Protein AF-A0A1I2AWU9-F1 (afdb_monomer)

Solvent-accessible surface area (backbone atoms only — not comparable to full-atom values): 8993 Å² total; per-residue (Å²): 144,84,81,69,74,61,60,58,55,50,51,53,49,51,54,50,52,51,51,53,51,53,54,53,53,51,56,53,53,53,53,53,52,53,50,39,48,53,51,48,51,52,40,42,55,74,66,37,46,68,62,53,49,49,52,52,48,53,53,48,49,59,54,45,51,75,73,46,72,86,60,59,74,63,56,59,54,49,54,60,70,68,59,54,64,67,61,51,48,64,66,48,43,60,56,51,57,74,75,42,55,61,67,58,50,51,50,51,41,54,43,48,72,32,76,65,32,45,47,47,63,67,44,48,64,56,53,52,52,52,50,52,53,52,49,51,54,51,49,55,51,50,53,50,55,51,53,52,51,52,51,56,62,70,70,50,82,86,126

Mean predicted aligned error: 10.86 Å

Foldseek 3Di:
DDDDVVVVVVVVVVVVVVVVVVVVVVVVVVVQLVVLLVLLLVLCVLLVVVVVVVVVVVVVLVVVCVVCVVDDPVVSVVVVVPPDVVVVSVVCSVVVPVVDDSVVSVVSVVQCPDPVVVVCSVCVVVVVVVVVVVVVVVVVVVVVVVVVVVVVVVPDDDD

Sequence (159 aa):
MFCSFGRYKIIYMYKFLLGILISLTVSLTTHAQTKKQEDIRQLMDLMGTTSLMKQTMSLSIEQQKKVNTNLPEEFWKILDKEADYEDLFNQLIPVYDKHYTHDEIKELLAFYKSPLGQKTIKELPTIMQESSAVGRVWGEQLGRRAAEKMKQTQSAPKN

Nearest PDB structures (foldseek):
  5n72-assembly1_A-2  TM=2.898E-01  e=8.198E+00  Legionella pneumophila

pLDDT: mean 86.88, std 13.33, range [43.91, 98.31]

Organism: NCBI:txid662367

Structure (mmCIF, N/CA/C/O backbone):
data_AF-A0A1I2AWU9-F1
#
_entry.id   AF-A0A1I2AWU9-F1
#
loop_
_atom_site.group_PDB
_atom_site.id
_atom_site.type_symbol
_atom_site.label_atom_id
_atom_site.label_alt_id
_atom_site.label_comp_id
_atom_site.label_asym_id
_atom_site.label_entity_id
_atom_site.label_seq_id
_atom_site.pdbx_PDB_ins_code
_atom_site.Cartn_x
_atom_site.Cartn_y
_atom_site.Cartn_z
_atom_site.occupancy
_atom_site.B_iso_or_equiv
_atom_site.auth_seq_id
_atom_site.auth_comp_id
_atom_site.auth_asym_id
_atom_site.auth_atom_id
_atom_site.pdbx_PDB_model_num
ATOM 1 N N . MET A 1 1 ? -74.010 -7.925 17.483 1.00 43.91 1 MET A N 1
ATOM 2 C CA . MET A 1 1 ? -73.588 -7.335 16.190 1.00 43.91 1 MET A CA 1
ATOM 3 C C . MET A 1 1 ? -72.339 -6.438 16.297 1.00 43.91 1 MET A C 1
ATOM 5 O O . MET A 1 1 ? -72.076 -5.674 15.384 1.00 43.91 1 MET A O 1
ATOM 9 N N . PHE A 1 2 ? -71.500 -6.546 17.337 1.00 44.94 2 PHE A N 1
ATOM 10 C CA . PHE A 1 2 ? -70.322 -5.677 17.484 1.00 44.94 2 PHE A CA 1
ATOM 11 C C . PHE A 1 2 ? -69.107 -6.499 17.920 1.00 44.94 2 PHE A C 1
ATOM 13 O O . PHE A 1 2 ? -68.929 -6.716 19.107 1.00 44.94 2 PHE A O 1
ATOM 20 N N . CYS A 1 3 ? -68.304 -7.015 16.978 1.00 44.84 3 CYS A N 1
ATOM 21 C CA . CYS A 1 3 ? -66.941 -7.480 17.312 1.00 44.84 3 CYS A CA 1
ATOM 22 C C . CYS A 1 3 ? -65.963 -7.655 16.125 1.00 44.84 3 CYS A C 1
ATOM 24 O O . CYS A 1 3 ? -64.826 -8.066 16.330 1.00 44.84 3 CYS A O 1
ATOM 26 N N . SER A 1 4 ? -66.344 -7.340 14.879 1.00 49.22 4 SER A N 1
ATOM 27 C CA . SER A 1 4 ? -65.469 -7.561 13.704 1.00 49.22 4 SER A CA 1
ATOM 28 C C . SER A 1 4 ? -64.647 -6.325 13.278 1.00 49.22 4 SER A C 1
ATOM 30 O O . SER A 1 4 ? -63.560 -6.452 12.718 1.00 49.22 4 SER A O 1
ATOM 32 N N . PHE A 1 5 ? -65.097 -5.111 13.620 1.00 51.06 5 PHE A N 1
ATOM 33 C CA . PHE A 1 5 ? -64.477 -3.858 13.151 1.00 51.06 5 PHE A CA 1
ATOM 34 C C . PHE A 1 5 ? -63.081 -3.562 13.740 1.00 51.06 5 PHE A C 1
ATOM 36 O O . PHE A 1 5 ? -62.277 -2.876 13.109 1.00 51.06 5 PHE A O 1
ATOM 43 N N . GLY A 1 6 ? -62.757 -4.087 14.927 1.00 55.22 6 GLY A N 1
ATOM 44 C CA . GLY A 1 6 ? -61.475 -3.823 15.598 1.00 55.22 6 GLY A CA 1
ATOM 45 C C . GLY A 1 6 ? -60.289 -4.590 15.006 1.00 55.22 6 GLY A C 1
ATOM 46 O O . GLY A 1 6 ? -59.182 -4.059 14.932 1.00 55.22 6 GLY A O 1
ATOM 47 N N . ARG A 1 7 ? -60.514 -5.818 14.516 1.00 59.69 7 ARG A N 1
ATOM 48 C CA . ARG A 1 7 ? -59.434 -6.693 14.022 1.00 59.69 7 ARG A CA 1
ATOM 49 C C . ARG A 1 7 ? -58.819 -6.167 12.727 1.00 59.69 7 ARG A C 1
ATOM 51 O O . ARG A 1 7 ? -57.604 -6.198 12.587 1.00 59.69 7 ARG A O 1
ATOM 58 N N . TYR A 1 8 ? -59.630 -5.608 11.829 1.00 56.78 8 TYR A N 1
ATOM 59 C CA . TYR A 1 8 ? -59.146 -5.006 10.583 1.00 56.78 8 TYR A CA 1
ATOM 60 C C . TYR A 1 8 ? -58.273 -3.767 10.847 1.00 56.78 8 TYR A C 1
ATOM 62 O O . TYR A 1 8 ? -57.166 -3.681 10.322 1.00 56.78 8 TYR A O 1
ATOM 70 N N . LYS A 1 9 ? -58.701 -2.855 11.734 1.00 60.81 9 LYS A N 1
ATOM 71 C CA . LYS A 1 9 ? -57.899 -1.682 12.135 1.00 60.81 9 LYS A CA 1
ATOM 72 C C . LYS A 1 9 ? -56.563 -2.068 12.780 1.00 60.81 9 LYS A C 1
ATOM 74 O O . LYS A 1 9 ? -55.552 -1.455 12.459 1.00 60.81 9 LYS A O 1
ATOM 79 N N . ILE A 1 10 ? -56.543 -3.099 13.627 1.00 67.94 10 ILE A N 1
ATOM 80 C CA . ILE A 1 10 ? -55.313 -3.611 14.257 1.00 67.94 10 ILE A CA 1
ATOM 81 C C . ILE A 1 10 ? -54.363 -4.209 13.209 1.00 67.94 10 ILE A C 1
ATOM 83 O O . ILE A 1 10 ? -53.165 -3.945 13.257 1.00 67.94 10 ILE A O 1
ATOM 87 N N . ILE A 1 11 ? -54.884 -4.949 12.222 1.00 70.62 11 ILE A N 1
ATOM 88 C CA . ILE A 1 11 ? -54.079 -5.524 11.132 1.00 70.62 11 ILE A CA 1
ATOM 89 C C . ILE A 1 11 ? -53.474 -4.424 10.245 1.00 70.62 11 ILE A C 1
ATOM 91 O O . ILE A 1 11 ? -52.293 -4.501 9.908 1.00 70.62 11 ILE A O 1
ATOM 95 N N . TYR A 1 12 ? -54.238 -3.385 9.888 1.00 71.00 12 TYR A N 1
ATOM 96 C CA . TYR A 1 12 ? -53.712 -2.250 9.116 1.00 71.00 12 TYR A CA 1
ATOM 97 C C . TYR A 1 12 ? -52.714 -1.409 9.916 1.00 71.00 12 TYR A C 1
ATOM 99 O O . TYR A 1 12 ? -51.700 -0.999 9.363 1.00 71.00 12 TYR A O 1
ATOM 107 N N . MET A 1 13 ? -52.947 -1.210 11.215 1.00 74.94 13 MET A N 1
ATOM 108 C CA . MET A 1 13 ? -52.014 -0.511 12.100 1.00 74.94 13 MET A CA 1
ATOM 109 C C . MET A 1 13 ? -50.697 -1.282 12.250 1.00 74.94 13 MET A C 1
ATOM 111 O O . MET A 1 13 ? -49.634 -0.680 12.157 1.00 74.94 13 MET A O 1
ATOM 115 N N . TYR A 1 14 ? -50.746 -2.612 12.397 1.00 70.44 14 TYR A N 1
ATOM 116 C CA . TYR A 1 14 ? -49.543 -3.445 12.468 1.00 70.44 14 TYR A CA 1
ATOM 117 C C . TYR A 1 14 ? -48.794 -3.471 11.131 1.00 70.44 14 TYR A C 1
ATOM 119 O O . TYR A 1 14 ? -47.576 -3.362 11.121 1.00 70.44 14 TYR A O 1
ATOM 127 N N . LYS A 1 15 ? -49.499 -3.521 9.990 1.00 69.50 15 LYS A N 1
ATOM 128 C CA . LYS A 1 15 ? -48.881 -3.394 8.656 1.00 69.50 15 LYS A CA 1
ATOM 129 C C . LYS A 1 15 ? -48.242 -2.020 8.424 1.00 69.50 15 LYS A C 1
ATOM 131 O O . LYS A 1 15 ? -47.178 -1.950 7.819 1.00 69.50 15 LYS A O 1
ATOM 136 N N . PHE A 1 16 ? -48.858 -0.947 8.919 1.00 74.81 16 PHE A N 1
ATOM 137 C CA . PHE A 1 16 ? -48.320 0.411 8.816 1.00 74.81 16 PHE A CA 1
ATOM 138 C C . PHE A 1 16 ? -47.095 0.608 9.724 1.00 74.81 16 PHE A C 1
ATOM 140 O O . PHE A 1 16 ? -46.073 1.121 9.276 1.00 74.81 16 PHE A O 1
ATOM 147 N N . LEU A 1 17 ? -47.151 0.114 10.966 1.00 75.12 17 LEU A N 1
ATOM 148 C CA . LEU A 1 17 ? -46.017 0.110 11.898 1.00 75.12 17 LEU A CA 1
ATOM 149 C C . LEU A 1 17 ? -44.857 -0.764 11.393 1.00 75.12 17 LEU A C 1
ATOM 151 O O . LEU A 1 17 ? -43.704 -0.352 11.495 1.00 75.12 17 LEU A O 1
ATOM 155 N N . LEU A 1 18 ? -45.144 -1.922 10.788 1.00 74.31 18 LEU A N 1
ATOM 156 C CA . LEU A 1 18 ? -44.133 -2.781 10.161 1.00 74.31 18 LEU A CA 1
ATOM 157 C C . LEU A 1 18 ? -43.478 -2.090 8.950 1.00 74.31 18 LEU A C 1
ATOM 159 O O . LEU A 1 18 ? -42.267 -2.183 8.777 1.00 74.31 18 LEU A O 1
ATOM 163 N N . GLY A 1 19 ? -44.251 -1.353 8.143 1.00 72.69 19 GLY A N 1
ATOM 164 C CA . GLY A 1 19 ? -43.735 -0.571 7.014 1.00 72.69 19 GLY A CA 1
ATOM 165 C C . GLY A 1 19 ? -42.803 0.571 7.437 1.00 72.69 19 GLY A C 1
ATOM 166 O O . GLY A 1 19 ? -41.741 0.747 6.841 1.00 72.69 19 GLY A O 1
ATOM 167 N N . ILE A 1 20 ? -43.150 1.298 8.506 1.00 77.88 20 ILE A N 1
ATOM 168 C CA . ILE A 1 20 ? -42.285 2.341 9.089 1.00 77.88 20 ILE A CA 1
ATOM 169 C C . ILE A 1 20 ? -40.997 1.725 9.644 1.00 77.88 20 ILE A C 1
ATOM 171 O O . ILE A 1 20 ? -39.917 2.262 9.411 1.00 77.88 20 ILE A O 1
ATOM 175 N N . LEU A 1 21 ? -41.093 0.583 10.333 1.00 77.44 21 LEU A N 1
ATOM 176 C CA . LEU A 1 21 ? -39.934 -0.105 10.901 1.00 77.44 21 LEU A CA 1
ATOM 177 C C . LEU A 1 21 ? -38.950 -0.556 9.810 1.00 77.44 21 LEU A C 1
ATOM 179 O O . LEU A 1 21 ? -37.754 -0.304 9.930 1.00 77.44 21 LEU A O 1
ATOM 183 N N . ILE A 1 22 ? -39.447 -1.146 8.717 1.00 71.69 22 ILE A N 1
ATOM 184 C CA . ILE A 1 22 ? -38.611 -1.558 7.578 1.00 71.69 22 ILE A CA 1
ATOM 185 C C . ILE A 1 22 ? -37.941 -0.335 6.933 1.00 71.69 22 ILE A C 1
ATOM 187 O O . ILE A 1 22 ? -36.729 -0.348 6.714 1.00 71.69 22 ILE A O 1
ATOM 191 N N . SER A 1 23 ? -38.684 0.753 6.701 1.00 66.06 23 SER A N 1
ATOM 192 C CA . SER A 1 23 ? -38.110 1.993 6.156 1.00 66.06 23 SER A CA 1
ATOM 193 C C . SER A 1 23 ? -37.005 2.564 7.050 1.00 66.06 23 SER A C 1
ATOM 195 O O . SER A 1 23 ? -35.977 2.999 6.535 1.00 66.06 23 SER A O 1
ATOM 197 N N . LEU A 1 24 ? -37.183 2.534 8.376 1.00 72.25 24 LEU A N 1
ATOM 198 C CA . LEU A 1 24 ? -36.177 3.012 9.328 1.00 72.25 24 LEU A CA 1
ATOM 199 C C . LEU A 1 24 ? -34.893 2.172 9.270 1.00 72.25 24 LEU A C 1
ATOM 201 O O . LEU A 1 24 ? -33.790 2.717 9.316 1.00 72.25 24 LEU A O 1
ATOM 205 N N . THR A 1 25 ? -35.030 0.847 9.148 1.00 70.50 25 THR A N 1
ATOM 206 C CA . THR A 1 25 ? -33.872 -0.058 9.086 1.00 70.50 25 THR A CA 1
ATOM 207 C C . THR A 1 25 ? -33.049 0.136 7.814 1.00 70.50 25 THR A C 1
ATOM 209 O O . THR A 1 25 ? -31.821 0.164 7.888 1.00 70.50 25 THR A O 1
ATOM 212 N N . VAL A 1 26 ? -33.699 0.360 6.666 1.00 72.25 26 VAL A N 1
ATOM 213 C CA . VAL A 1 26 ? -33.005 0.595 5.391 1.00 72.25 26 VAL A CA 1
ATOM 214 C C . VAL A 1 26 ? -32.172 1.877 5.465 1.00 72.25 26 VAL A C 1
ATOM 216 O O . VAL A 1 26 ? -30.976 1.840 5.180 1.00 72.25 26 VAL A O 1
ATOM 219 N N . SER A 1 27 ? -32.746 2.986 5.944 1.00 73.38 27 SER A N 1
ATOM 220 C CA . SER A 1 27 ? -32.030 4.267 6.039 1.00 73.38 27 SER A CA 1
ATOM 221 C C . SER A 1 27 ? -30.776 4.205 6.922 1.00 73.38 27 SER A C 1
ATOM 223 O O . SER A 1 27 ? -29.748 4.774 6.558 1.00 73.38 27 SER A O 1
ATOM 225 N N . LEU A 1 28 ? -30.828 3.489 8.051 1.00 67.69 28 LEU A N 1
ATOM 226 C CA . LEU A 1 28 ? -29.674 3.325 8.944 1.00 67.69 28 LEU A CA 1
ATOM 227 C C . LEU A 1 28 ? -28.555 2.504 8.293 1.00 67.69 28 LEU A C 1
ATOM 229 O O . LEU A 1 28 ? -27.386 2.880 8.384 1.00 67.69 28 LEU A O 1
ATOM 233 N N . THR A 1 29 ? -28.906 1.416 7.600 1.00 72.31 29 THR A N 1
ATOM 234 C CA . THR A 1 29 ? -27.914 0.569 6.918 1.00 72.31 29 THR A CA 1
ATOM 235 C C . THR A 1 29 ? -27.226 1.290 5.763 1.00 72.31 29 THR A C 1
ATOM 237 O O . THR A 1 29 ? -26.003 1.234 5.661 1.00 72.31 29 THR A O 1
ATOM 240 N N . THR A 1 30 ? -27.971 2.035 4.940 1.00 75.62 30 THR A N 1
ATOM 241 C CA . THR A 1 30 ? -27.384 2.816 3.843 1.00 75.62 30 THR A CA 1
ATOM 242 C C . THR A 1 30 ? -26.455 3.908 4.373 1.00 75.62 30 THR A C 1
ATOM 244 O O . THR A 1 30 ? -25.350 4.057 3.865 1.00 75.62 30 THR A O 1
ATOM 247 N N .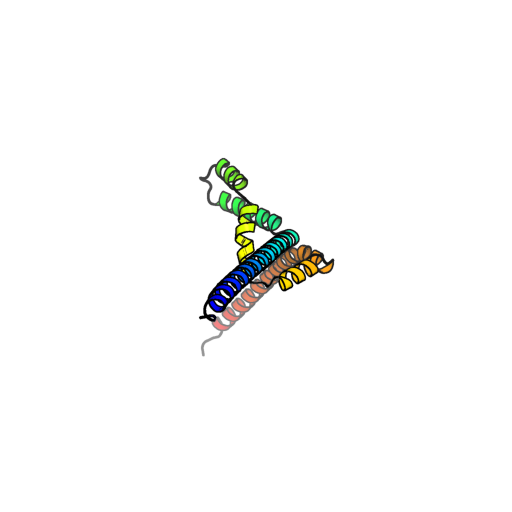 HIS A 1 31 ? -26.845 4.627 5.433 1.00 77.56 31 HIS A N 1
ATOM 248 C CA . HIS A 1 31 ? -26.002 5.674 6.015 1.00 77.56 31 HIS A CA 1
ATOM 249 C C . HIS A 1 31 ? -24.697 5.127 6.613 1.00 77.56 31 HIS A C 1
ATOM 251 O O . HIS A 1 31 ? -23.626 5.689 6.376 1.00 77.56 31 HIS A O 1
ATOM 257 N N . ALA A 1 32 ? -24.770 4.019 7.359 1.00 77.81 32 ALA A N 1
ATOM 258 C CA . ALA A 1 32 ? -23.587 3.365 7.916 1.00 77.81 32 ALA A CA 1
ATOM 259 C C . ALA A 1 32 ? -22.634 2.873 6.812 1.00 77.81 32 ALA A C 1
ATOM 261 O O . ALA A 1 32 ? -21.424 3.080 6.910 1.00 77.81 32 ALA A O 1
ATOM 262 N N . GLN A 1 33 ? -23.180 2.300 5.733 1.00 78.06 33 GLN A N 1
ATOM 263 C CA . GLN A 1 33 ? -22.399 1.852 4.579 1.00 78.06 33 GLN A CA 1
ATOM 264 C C . GLN A 1 33 ? -21.676 3.019 3.894 1.00 78.06 33 GLN A C 1
ATOM 266 O O . GLN A 1 33 ? -20.474 2.936 3.651 1.00 78.06 33 GLN A O 1
ATOM 271 N N . THR A 1 34 ? -22.366 4.136 3.648 1.00 87.75 34 THR A N 1
ATOM 272 C CA . THR A 1 34 ? -21.751 5.332 3.049 1.00 87.75 34 THR A CA 1
ATOM 273 C C . THR A 1 34 ? -20.617 5.884 3.916 1.00 87.75 34 THR A C 1
ATOM 275 O O . THR A 1 34 ? -19.556 6.222 3.397 1.00 87.75 34 THR A O 1
ATOM 278 N N . LYS A 1 35 ? -20.781 5.914 5.246 1.00 94.06 35 LYS A N 1
ATOM 279 C CA . LYS A 1 35 ? -19.722 6.391 6.150 1.00 94.06 35 LYS A CA 1
ATOM 280 C C . LYS A 1 35 ? -18.477 5.523 6.147 1.00 94.06 35 LYS A C 1
ATOM 282 O O . LYS A 1 35 ? -17.369 6.053 6.124 1.00 94.06 35 LYS A O 1
ATOM 287 N N . LYS A 1 36 ? -18.640 4.205 6.125 1.00 95.19 36 LYS A N 1
ATOM 288 C CA . LYS A 1 36 ? -17.497 3.299 6.024 1.00 95.19 36 LYS A CA 1
ATOM 289 C C . LYS A 1 36 ? -16.726 3.500 4.717 1.00 95.19 36 LYS A C 1
ATOM 291 O O . LYS A 1 36 ? -15.500 3.526 4.740 1.00 95.19 36 LYS A O 1
ATOM 296 N N . GLN A 1 37 ? -17.424 3.693 3.600 1.00 95.12 37 GLN A N 1
ATOM 297 C CA . GLN A 1 37 ? -16.800 3.956 2.299 1.00 95.12 37 GLN A CA 1
ATOM 298 C C . GLN A 1 37 ? -16.008 5.274 2.278 1.00 95.12 37 GLN A C 1
ATOM 300 O O . GLN A 1 37 ? -14.882 5.300 1.780 1.00 95.12 37 GLN A O 1
ATOM 305 N N . GLU A 1 38 ? -16.553 6.345 2.864 1.00 95.69 38 GLU A N 1
ATOM 306 C CA . GLU A 1 38 ? -15.843 7.623 3.035 1.00 95.69 38 GLU A CA 1
ATOM 307 C C . GLU A 1 38 ? -14.555 7.453 3.859 1.00 95.69 38 GLU A C 1
ATOM 309 O O . GLU A 1 38 ? -13.499 7.967 3.485 1.00 95.69 38 GLU A O 1
ATOM 314 N N . ASP A 1 39 ? -14.624 6.699 4.957 1.00 97.38 39 ASP A N 1
ATOM 315 C CA . ASP A 1 39 ? -13.478 6.447 5.831 1.00 97.38 39 ASP A CA 1
ATOM 316 C C . ASP A 1 39 ? -12.410 5.568 5.154 1.00 97.38 39 ASP A C 1
ATOM 318 O O . ASP A 1 39 ? -11.214 5.829 5.293 1.00 97.38 39 ASP A O 1
ATOM 322 N N . ILE A 1 40 ? -12.815 4.573 4.356 1.00 96.81 40 ILE A N 1
ATOM 323 C CA . ILE A 1 40 ? -11.898 3.780 3.520 1.00 96.81 40 ILE A CA 1
ATOM 324 C C . ILE A 1 40 ? -11.164 4.685 2.524 1.00 96.81 40 ILE A C 1
ATOM 326 O O . ILE A 1 40 ? -9.946 4.571 2.379 1.00 96.81 40 ILE A O 1
ATOM 330 N N . ARG A 1 41 ? -11.875 5.610 1.866 1.00 95.06 41 ARG A N 1
ATOM 331 C CA . ARG A 1 41 ? -11.258 6.560 0.930 1.00 95.06 41 ARG A CA 1
ATOM 332 C C . ARG A 1 41 ? -10.217 7.429 1.634 1.00 95.06 41 ARG A C 1
ATOM 334 O O . ARG A 1 41 ? -9.086 7.528 1.166 1.00 95.06 41 ARG A O 1
ATOM 341 N N . GLN A 1 42 ? -10.553 7.974 2.806 1.00 95.31 42 GLN A N 1
ATOM 342 C CA . GLN A 1 42 ? -9.595 8.729 3.624 1.00 95.31 42 GLN A CA 1
ATOM 343 C C . GLN A 1 42 ? -8.372 7.896 4.021 1.00 95.31 42 GLN A C 1
ATOM 345 O O . GLN A 1 42 ? -7.256 8.416 4.046 1.00 95.31 42 GLN A O 1
ATOM 350 N N . LEU A 1 43 ? -8.567 6.617 4.355 1.00 95.25 43 LEU A N 1
ATOM 351 C CA . LEU A 1 43 ? -7.481 5.718 4.731 1.00 95.25 43 LEU A CA 1
ATOM 352 C C . LEU A 1 43 ? -6.513 5.526 3.561 1.00 95.25 43 LEU A C 1
ATOM 354 O O . LEU A 1 43 ? -5.304 5.681 3.728 1.00 95.25 43 LEU A O 1
ATOM 358 N N . MET A 1 44 ? -7.043 5.246 2.372 1.00 93.56 44 MET A N 1
ATOM 359 C CA . MET A 1 44 ? -6.239 5.083 1.163 1.00 93.56 44 MET A CA 1
ATOM 360 C C . MET A 1 44 ? -5.487 6.372 0.790 1.00 93.56 44 MET A C 1
ATOM 362 O O . MET A 1 44 ? -4.313 6.298 0.413 1.00 93.56 44 MET A O 1
ATOM 366 N N . ASP A 1 45 ? -6.118 7.539 0.939 1.00 91.56 45 ASP A N 1
ATOM 367 C CA . ASP A 1 45 ? -5.472 8.841 0.730 1.00 91.56 45 ASP A CA 1
ATOM 368 C C . ASP A 1 45 ? -4.323 9.071 1.721 1.00 91.56 45 ASP A C 1
ATOM 370 O O . ASP A 1 45 ? -3.220 9.447 1.318 1.00 91.56 45 ASP A O 1
ATOM 374 N N . LEU A 1 46 ? -4.536 8.783 3.011 1.00 92.00 46 LEU A N 1
ATOM 375 C CA . LEU A 1 46 ? -3.510 8.924 4.054 1.00 92.00 46 LEU A CA 1
ATOM 376 C C . LEU A 1 46 ? -2.298 8.030 3.812 1.00 92.00 46 LEU A C 1
ATOM 378 O O . LEU A 1 46 ? -1.169 8.447 4.062 1.00 92.00 46 LEU A O 1
ATOM 382 N N . MET A 1 47 ? -2.526 6.817 3.316 1.00 89.25 47 MET A N 1
ATOM 383 C CA . MET A 1 47 ? -1.460 5.885 2.949 1.00 89.25 47 MET A CA 1
ATOM 384 C C . MET A 1 47 ? -0.715 6.305 1.671 1.0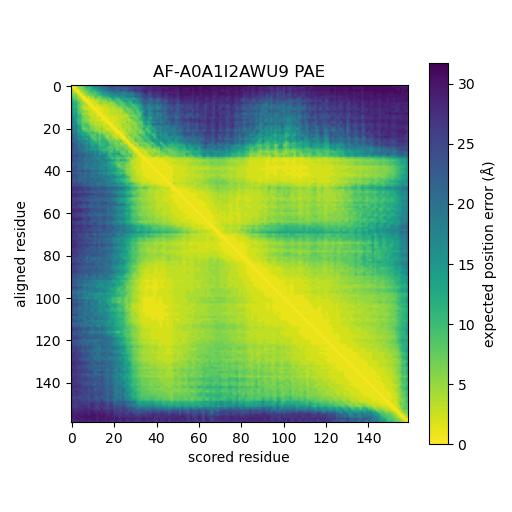0 89.25 47 MET A C 1
ATOM 386 O O . MET A 1 47 ? 0.289 5.688 1.323 1.00 89.25 47 MET A O 1
ATOM 390 N N . GLY A 1 48 ? -1.179 7.346 0.970 1.00 88.44 48 GLY A N 1
ATOM 391 C CA . GLY A 1 48 ? -0.560 7.837 -0.258 1.00 88.44 48 GLY A CA 1
ATOM 392 C C . GLY A 1 48 ? -0.840 6.957 -1.476 1.00 88.44 48 GLY A C 1
ATOM 393 O O . GLY A 1 48 ? -0.038 6.955 -2.413 1.00 88.44 48 GLY A O 1
ATOM 394 N N . THR A 1 49 ? -1.963 6.228 -1.486 1.00 84.44 49 THR A N 1
ATOM 395 C CA . THR A 1 49 ? -2.314 5.254 -2.538 1.00 84.44 49 THR A CA 1
ATOM 396 C C . TH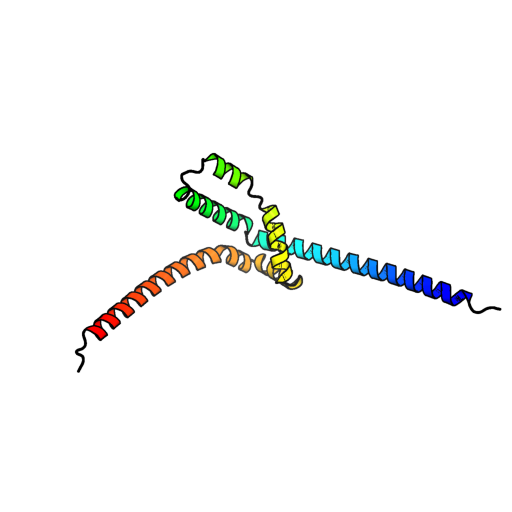R A 1 49 ? -2.255 5.875 -3.933 1.00 84.44 49 THR A C 1
ATOM 398 O O . THR A 1 49 ? -1.625 5.308 -4.819 1.00 84.44 49 THR A O 1
ATOM 401 N N . THR A 1 50 ? -2.796 7.082 -4.128 1.00 85.00 50 THR A N 1
ATOM 402 C CA . THR A 1 50 ? -2.736 7.797 -5.419 1.00 85.00 50 THR A CA 1
ATOM 403 C C . THR A 1 50 ? -1.308 8.043 -5.887 1.00 85.00 50 THR A C 1
ATOM 405 O O . THR A 1 50 ? -0.993 7.840 -7.056 1.00 85.00 50 THR A O 1
ATOM 408 N N . SER A 1 51 ? -0.433 8.489 -4.982 1.00 87.50 51 SER A N 1
ATOM 409 C CA . SER A 1 51 ? 0.967 8.783 -5.307 1.00 87.50 51 SER A CA 1
ATOM 410 C C . SER A 1 51 ? 1.711 7.507 -5.693 1.00 87.50 51 SER A C 1
ATOM 412 O O . SER A 1 51 ? 2.395 7.467 -6.716 1.00 87.50 51 SER A O 1
ATOM 414 N N . LEU A 1 52 ? 1.510 6.440 -4.913 1.00 85.25 52 LEU A N 1
ATOM 415 C CA . LEU A 1 52 ? 2.090 5.131 -5.183 1.00 85.25 52 LEU A CA 1
ATOM 416 C C . LEU A 1 52 ? 1.616 4.580 -6.534 1.00 85.25 52 LEU A C 1
ATOM 418 O O . LEU A 1 52 ? 2.439 4.159 -7.341 1.00 85.25 52 LEU A O 1
ATOM 422 N N . MET A 1 53 ? 0.313 4.640 -6.816 1.00 86.56 53 MET A N 1
ATOM 423 C CA . MET A 1 53 ? -0.248 4.147 -8.077 1.00 86.56 53 MET A CA 1
ATOM 424 C C . MET A 1 53 ? 0.244 4.952 -9.277 1.00 86.56 53 MET A C 1
ATOM 426 O O . MET A 1 53 ? 0.626 4.352 -10.279 1.00 86.56 53 MET A O 1
ATOM 430 N N . LYS A 1 54 ? 0.332 6.285 -9.165 1.00 88.81 54 LYS A N 1
ATOM 431 C CA . LYS A 1 54 ? 0.954 7.139 -10.189 1.00 88.81 54 LYS A CA 1
ATOM 432 C C . LYS A 1 54 ? 2.384 6.705 -10.476 1.00 88.81 54 LYS A C 1
ATOM 434 O O . LYS A 1 54 ? 2.739 6.484 -11.628 1.00 88.81 54 LYS A O 1
ATOM 439 N N . GLN A 1 55 ? 3.190 6.515 -9.433 1.00 88.25 55 GLN A N 1
ATOM 440 C CA . GLN A 1 55 ? 4.571 6.066 -9.580 1.00 88.25 55 GLN A CA 1
ATOM 441 C C . GLN A 1 55 ? 4.654 4.690 -10.256 1.00 88.25 55 GLN A C 1
ATOM 443 O O . GLN A 1 55 ? 5.442 4.505 -11.185 1.00 88.25 55 GLN A O 1
ATOM 448 N N . THR A 1 56 ? 3.834 3.728 -9.829 1.00 88.25 56 THR A N 1
ATOM 449 C CA . THR A 1 56 ? 3.785 2.387 -10.426 1.00 88.25 56 THR A CA 1
ATOM 450 C C . THR A 1 56 ? 3.331 2.429 -11.884 1.00 88.25 56 THR A C 1
ATOM 452 O O . THR A 1 56 ? 3.912 1.732 -12.720 1.00 88.25 56 THR A O 1
ATOM 455 N N . MET A 1 57 ? 2.342 3.258 -12.217 1.00 88.88 57 MET A N 1
ATOM 456 C CA . MET A 1 57 ? 1.863 3.444 -13.584 1.00 88.88 57 MET A CA 1
ATOM 457 C C . MET A 1 57 ? 2.934 4.090 -14.465 1.00 88.88 57 MET A C 1
ATOM 459 O O . MET A 1 57 ? 3.228 3.547 -15.527 1.00 88.88 57 MET A O 1
ATOM 463 N N . SER A 1 58 ? 3.597 5.159 -14.010 1.00 90.56 58 SER A N 1
ATOM 464 C CA . SER A 1 58 ? 4.726 5.765 -14.730 1.00 90.56 58 SER A CA 1
ATOM 465 C C . SER A 1 58 ? 5.840 4.753 -14.997 1.00 90.56 58 SER A C 1
ATOM 467 O O . SER A 1 58 ? 6.303 4.634 -16.129 1.00 90.56 58 SER A O 1
ATOM 469 N N . LEU A 1 59 ? 6.239 3.973 -13.985 1.00 91.31 59 LEU A N 1
ATOM 470 C CA . LEU A 1 59 ? 7.254 2.924 -14.142 1.00 91.31 59 LEU A CA 1
ATOM 471 C C . LEU A 1 59 ? 6.819 1.850 -15.149 1.00 91.31 59 LEU A C 1
ATOM 473 O O . LEU A 1 59 ? 7.626 1.396 -15.962 1.00 91.31 59 LEU A O 1
ATOM 477 N N . SER A 1 60 ? 5.546 1.459 -15.114 1.00 90.75 60 SER A N 1
ATOM 478 C CA . SER A 1 60 ? 4.983 0.468 -16.033 1.00 90.75 60 SER A CA 1
ATOM 479 C C . SER A 1 60 ? 4.931 0.995 -17.466 1.00 90.75 60 SER A C 1
ATOM 481 O O . SER A 1 60 ? 5.293 0.266 -18.386 1.00 90.75 60 SER A O 1
ATOM 483 N N . ILE A 1 61 ? 4.549 2.260 -17.666 1.00 91.81 61 ILE A N 1
ATOM 484 C CA . ILE A 1 61 ? 4.556 2.930 -18.973 1.00 91.81 61 ILE A CA 1
ATOM 485 C C . ILE A 1 61 ? 5.979 2.991 -19.529 1.00 91.81 61 ILE A C 1
ATOM 487 O O . ILE A 1 61 ? 6.201 2.577 -20.663 1.00 91.81 61 ILE A O 1
ATOM 491 N N . GLU A 1 62 ? 6.956 3.430 -18.736 1.00 91.94 62 GLU A N 1
ATOM 492 C CA . GLU A 1 62 ? 8.364 3.481 -19.151 1.00 91.94 62 GLU A CA 1
ATOM 493 C C . GLU A 1 62 ? 8.896 2.100 -19.555 1.00 91.94 62 GLU A C 1
ATOM 495 O O . GLU A 1 62 ? 9.604 1.952 -20.555 1.00 91.94 62 GLU A O 1
ATOM 500 N N . GLN A 1 63 ? 8.520 1.056 -18.817 1.00 93.12 63 GLN A N 1
ATOM 501 C CA . GLN A 1 63 ? 8.879 -0.312 -19.173 1.00 93.12 63 GLN A CA 1
ATOM 502 C C . GLN A 1 63 ? 8.176 -0.772 -20.457 1.00 93.12 63 GLN A C 1
ATOM 504 O O . GLN A 1 63 ? 8.802 -1.399 -21.313 1.00 93.12 63 GLN A O 1
ATOM 509 N N . GLN A 1 64 ? 6.898 -0.436 -20.625 1.00 93.19 64 GLN A N 1
ATOM 510 C CA . GLN A 1 64 ? 6.114 -0.797 -21.802 1.00 93.19 64 GLN A CA 1
ATOM 511 C C . GLN A 1 64 ? 6.578 -0.061 -23.060 1.00 93.19 64 GLN A C 1
ATOM 513 O O . GLN A 1 64 ? 6.567 -0.667 -24.129 1.00 93.19 64 GLN A O 1
ATOM 518 N N . LYS A 1 65 ? 7.057 1.184 -22.955 1.00 92.94 65 LYS A N 1
ATOM 519 C CA . LYS A 1 65 ? 7.673 1.929 -24.066 1.00 92.94 65 LYS A CA 1
ATOM 520 C C . LYS A 1 65 ? 8.903 1.217 -24.633 1.00 92.94 65 LYS A C 1
ATOM 522 O O . LYS A 1 65 ? 9.096 1.206 -25.845 1.00 92.94 65 LYS A O 1
ATOM 527 N N . LYS A 1 66 ? 9.709 0.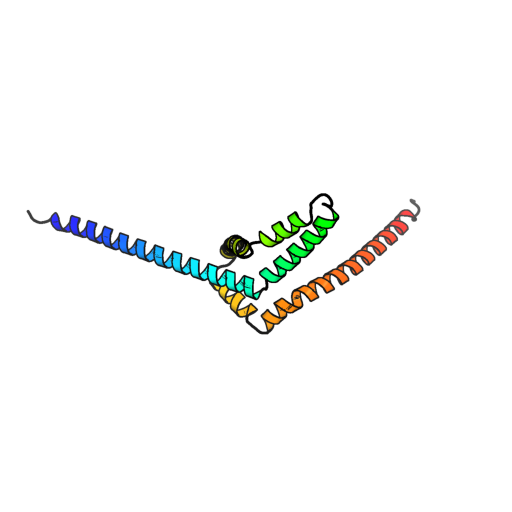573 -23.778 1.00 92.44 66 LYS A N 1
ATOM 528 C CA . LYS A 1 66 ? 10.904 -0.185 -24.204 1.00 92.44 66 LYS A CA 1
ATOM 529 C C . LYS A 1 66 ? 10.565 -1.439 -25.008 1.00 92.44 66 LYS A C 1
ATOM 531 O O . LYS A 1 66 ? 11.380 -1.871 -25.815 1.00 92.44 66 LYS A O 1
ATOM 536 N N . VAL A 1 67 ? 9.399 -2.035 -24.762 1.00 94.19 67 VAL A N 1
ATOM 537 C CA . VAL A 1 67 ? 8.970 -3.287 -25.408 1.00 94.19 67 VAL A CA 1
ATOM 538 C C . VAL A 1 67 ? 8.044 -3.017 -26.597 1.00 94.19 67 VAL A C 1
ATOM 540 O O . VAL A 1 67 ? 8.123 -3.704 -27.610 1.00 94.19 67 VAL A O 1
ATOM 543 N N . ASN A 1 68 ? 7.198 -1.992 -26.512 1.00 90.88 68 ASN A N 1
ATOM 544 C CA . ASN A 1 68 ? 6.198 -1.648 -27.521 1.00 90.88 68 ASN A CA 1
ATOM 545 C C . ASN A 1 68 ? 6.636 -0.430 -28.345 1.00 90.88 68 ASN A C 1
ATOM 547 O O . ASN A 1 68 ? 5.941 0.584 -28.398 1.00 90.88 68 ASN A O 1
ATOM 551 N N . THR A 1 69 ? 7.781 -0.538 -29.022 1.00 91.31 69 THR A N 1
ATOM 552 C CA . THR A 1 69 ? 8.375 0.557 -29.818 1.00 91.31 69 THR A CA 1
ATOM 553 C C . THR A 1 69 ? 7.538 0.975 -31.031 1.00 91.31 69 THR A C 1
ATOM 555 O O . THR A 1 69 ? 7.802 2.010 -31.633 1.00 91.31 69 THR A O 1
ATOM 558 N N . ASN A 1 70 ? 6.532 0.176 -31.398 1.00 94.31 70 ASN A N 1
ATOM 559 C CA . ASN A 1 70 ? 5.627 0.444 -32.518 1.00 94.31 70 ASN A CA 1
ATOM 560 C C . ASN A 1 70 ? 4.470 1.389 -32.147 1.00 94.31 70 ASN A C 1
ATOM 562 O O . ASN A 1 70 ? 3.762 1.856 -33.038 1.00 94.31 70 ASN A O 1
ATOM 566 N N . LEU A 1 71 ? 4.238 1.645 -30.853 1.00 93.19 71 LEU A N 1
ATOM 567 C CA . LEU A 1 71 ? 3.181 2.550 -30.406 1.00 93.19 71 LEU A CA 1
ATOM 568 C C . LEU A 1 71 ? 3.666 4.007 -30.471 1.00 93.19 71 LEU A C 1
ATOM 570 O O . LEU A 1 71 ? 4.747 4.310 -29.961 1.00 93.19 71 LEU A O 1
ATOM 574 N N . PRO A 1 72 ? 2.882 4.926 -31.063 1.00 94.19 72 PRO A N 1
ATOM 575 C CA . PRO A 1 72 ? 3.265 6.330 -31.156 1.00 94.19 72 PRO A CA 1
ATOM 576 C C . PRO A 1 72 ? 3.269 6.996 -29.776 1.00 94.19 72 PRO A C 1
ATOM 578 O O . PRO A 1 72 ? 2.500 6.619 -28.895 1.00 94.19 72 PRO A O 1
ATOM 581 N N . GLU A 1 73 ? 4.068 8.056 -29.607 1.00 90.94 73 GLU A N 1
ATOM 582 C CA . GLU A 1 73 ? 4.135 8.813 -28.342 1.00 90.94 73 GLU A CA 1
ATOM 583 C C . GLU A 1 73 ? 2.756 9.328 -27.886 1.00 90.94 73 GLU A C 1
ATOM 585 O O . GLU A 1 73 ? 2.471 9.404 -26.693 1.00 90.94 73 GLU A O 1
ATOM 590 N N . GLU A 1 74 ? 1.871 9.621 -28.841 1.00 94.38 74 GLU A N 1
ATOM 591 C CA . GLU A 1 74 ? 0.507 10.074 -28.569 1.00 94.38 74 GLU A CA 1
ATOM 592 C C . GLU A 1 74 ? -0.336 9.034 -27.819 1.00 94.38 74 GLU A C 1
ATOM 594 O O . GLU A 1 74 ? -1.131 9.407 -26.962 1.00 94.38 74 GLU A O 1
ATOM 599 N N . PHE A 1 75 ? -0.123 7.734 -28.058 1.00 94.88 75 PHE A N 1
ATOM 600 C CA . PHE A 1 75 ? -0.826 6.681 -27.322 1.00 94.88 75 PHE A CA 1
ATOM 601 C C . PHE A 1 75 ? -0.553 6.782 -25.817 1.00 94.88 75 PHE A C 1
ATOM 603 O O . PHE A 1 75 ? -1.479 6.728 -25.015 1.00 94.88 75 PHE A O 1
ATOM 610 N N . TRP A 1 76 ? 0.708 6.984 -25.431 1.00 92.06 76 TRP A N 1
ATOM 611 C CA . TRP A 1 76 ? 1.099 7.075 -24.023 1.00 92.06 76 TRP A CA 1
ATOM 612 C C . TRP A 1 76 ? 0.561 8.341 -23.354 1.00 92.06 76 TRP A C 1
ATOM 614 O O . TRP A 1 76 ? 0.187 8.297 -22.186 1.00 92.06 76 TRP A O 1
ATOM 624 N N . LYS A 1 77 ? 0.466 9.449 -24.100 1.00 90.94 77 LYS A N 1
ATOM 625 C CA . LYS A 1 77 ? -0.174 10.682 -23.617 1.00 90.94 77 LYS A CA 1
ATOM 626 C C . LYS A 1 77 ? -1.675 10.511 -23.412 1.00 90.94 77 LYS A C 1
ATOM 628 O O . LYS A 1 77 ? -2.208 11.041 -22.445 1.00 90.94 77 LYS A O 1
ATOM 633 N N . ILE A 1 78 ? -2.354 9.808 -24.319 1.00 93.44 78 ILE A N 1
ATOM 634 C CA . ILE A 1 78 ? -3.775 9.480 -24.161 1.00 93.44 78 ILE A CA 1
ATOM 635 C C . ILE A 1 78 ? -3.947 8.570 -22.946 1.00 93.44 78 ILE A C 1
ATOM 637 O O . ILE A 1 78 ? -4.757 8.876 -22.086 1.00 93.44 78 ILE A O 1
ATOM 641 N N . LEU A 1 79 ? -3.133 7.521 -22.814 1.00 92.69 79 LEU A N 1
ATOM 642 C CA . LEU A 1 79 ? -3.186 6.606 -21.674 1.00 92.69 79 LEU A CA 1
ATOM 643 C C . LEU A 1 79 ? -3.030 7.328 -20.324 1.00 92.69 79 LEU A C 1
ATOM 645 O O . LEU A 1 79 ? -3.760 7.021 -19.390 1.00 92.69 79 LEU A O 1
ATOM 649 N N . ASP A 1 80 ? -2.102 8.283 -20.222 1.00 88.50 80 ASP A N 1
ATOM 650 C CA . ASP A 1 80 ? -1.922 9.098 -19.013 1.00 88.50 80 ASP A CA 1
ATOM 651 C C . ASP A 1 80 ? -3.129 10.013 -18.738 1.00 88.50 80 ASP A C 1
ATOM 653 O O . ASP A 1 80 ? -3.547 10.158 -17.593 1.00 88.50 80 ASP A O 1
ATOM 657 N N . LYS A 1 81 ? -3.742 10.587 -19.784 1.00 89.62 81 LYS A N 1
ATOM 658 C CA . LYS A 1 81 ? -4.952 11.421 -19.657 1.00 89.62 81 LYS A CA 1
ATOM 659 C C . LYS A 1 81 ? -6.201 10.630 -19.269 1.00 89.62 81 LYS A C 1
ATOM 661 O O . LYS A 1 81 ? -7.027 11.155 -18.532 1.00 89.62 81 LYS A O 1
ATOM 666 N N . GLU A 1 82 ? -6.339 9.408 -19.773 1.00 92.25 82 GLU A N 1
ATOM 667 C CA . GLU A 1 82 ? -7.455 8.502 -19.467 1.00 92.25 82 GLU A CA 1
ATOM 668 C C . GLU A 1 82 ? -7.302 7.830 -18.090 1.00 92.25 82 GLU A C 1
ATOM 670 O O . GLU A 1 82 ? -8.199 7.122 -17.637 1.00 92.25 82 GLU A O 1
ATOM 675 N N . ALA A 1 83 ? -6.168 8.029 -17.407 1.00 89.62 83 ALA A N 1
ATOM 676 C CA . ALA A 1 83 ? -5.919 7.490 -16.078 1.00 89.62 83 ALA A CA 1
ATOM 677 C C . ALA A 1 83 ? -6.785 8.194 -15.018 1.00 89.62 83 ALA A C 1
ATOM 679 O O . ALA A 1 83 ? -6.367 9.171 -14.388 1.00 89.62 83 ALA A O 1
ATOM 680 N N . ASP A 1 84 ? -7.992 7.676 -14.798 1.00 90.69 84 ASP A N 1
ATOM 681 C CA . ASP A 1 84 ? -8.891 8.158 -13.754 1.00 90.69 84 ASP A CA 1
ATOM 682 C C . ASP A 1 84 ? -8.626 7.448 -12.417 1.00 90.69 84 ASP A C 1
ATOM 684 O O . ASP A 1 84 ? -9.024 6.307 -12.172 1.00 90.69 84 ASP A O 1
ATOM 688 N N . TYR A 1 85 ? -7.935 8.151 -11.520 1.00 87.00 85 TYR A N 1
ATOM 689 C CA . TYR A 1 85 ? -7.656 7.641 -10.181 1.00 87.00 85 TYR A CA 1
ATOM 690 C C . TYR A 1 85 ? -8.908 7.603 -9.295 1.00 87.00 85 TYR A C 1
ATOM 692 O O . TYR A 1 85 ? -8.951 6.780 -8.385 1.00 87.00 85 TYR A O 1
ATOM 700 N N . GLU A 1 86 ? -9.926 8.432 -9.550 1.00 88.88 86 GLU A N 1
ATOM 701 C CA . GLU A 1 86 ? -11.192 8.385 -8.805 1.00 88.88 86 GLU A CA 1
ATOM 702 C C . GLU A 1 86 ? -11.980 7.118 -9.139 1.00 88.88 86 GLU A C 1
ATOM 704 O O . GLU A 1 86 ? -12.492 6.454 -8.234 1.00 88.88 86 GLU A O 1
ATOM 709 N N . ASP A 1 87 ? -12.019 6.730 -10.415 1.00 91.25 87 ASP A N 1
ATOM 710 C CA . ASP A 1 87 ? -12.594 5.445 -10.821 1.00 91.25 87 ASP A CA 1
ATOM 711 C C . ASP A 1 87 ? -11.874 4.272 -10.134 1.00 91.25 87 ASP A C 1
ATOM 713 O O . ASP A 1 87 ? -12.515 3.388 -9.560 1.00 91.25 87 ASP A O 1
ATOM 717 N N . LEU A 1 88 ? -10.540 4.318 -10.065 1.00 89.00 88 LEU A N 1
ATOM 718 C CA . LEU A 1 88 ? -9.763 3.316 -9.335 1.00 89.00 88 LEU A CA 1
ATOM 719 C C . LEU A 1 88 ? -10.148 3.248 -7.846 1.00 89.00 88 LEU A C 1
ATOM 721 O O . LEU A 1 88 ? -10.341 2.150 -7.319 1.00 89.00 88 LEU A O 1
ATOM 725 N N . PHE A 1 89 ? -10.295 4.383 -7.155 1.00 89.81 89 PHE A N 1
ATOM 726 C CA . PHE A 1 89 ? -10.764 4.393 -5.762 1.00 89.81 89 PHE A CA 1
ATOM 727 C C . PHE A 1 89 ? -12.135 3.734 -5.618 1.00 89.81 89 PHE A C 1
ATOM 729 O O . PHE A 1 89 ? -12.322 2.902 -4.727 1.00 89.81 89 PHE A O 1
ATOM 736 N N . ASN A 1 90 ? -13.074 4.050 -6.511 1.00 91.94 90 ASN A N 1
ATOM 737 C CA . ASN A 1 90 ? -14.413 3.460 -6.497 1.00 91.94 90 ASN A CA 1
ATOM 738 C C . ASN A 1 90 ? -14.374 1.933 -6.652 1.00 91.94 90 ASN A C 1
ATOM 740 O O . ASN A 1 90 ? -15.173 1.234 -6.026 1.00 91.94 90 ASN A O 1
ATOM 744 N N . GLN A 1 91 ? -13.421 1.404 -7.422 1.00 92.88 91 GLN A N 1
ATOM 745 C CA . GLN A 1 91 ? -13.210 -0.038 -7.564 1.00 92.88 91 GLN A CA 1
ATOM 746 C C . GLN A 1 91 ? -12.509 -0.674 -6.350 1.00 92.88 91 GLN A C 1
ATOM 748 O O . GLN A 1 91 ? -12.788 -1.826 -6.008 1.00 92.88 91 GLN A O 1
ATOM 753 N N . LEU A 1 92 ? -11.618 0.053 -5.670 1.00 92.00 92 LEU A N 1
ATOM 754 C CA . LEU A 1 92 ? -10.872 -0.456 -4.512 1.00 92.00 92 LEU A CA 1
ATOM 755 C C . LEU A 1 92 ? -11.674 -0.419 -3.206 1.00 92.00 92 LEU A C 1
ATOM 757 O O . LEU A 1 92 ? -11.478 -1.282 -2.346 1.00 92.00 92 LEU A O 1
ATOM 761 N N . ILE A 1 93 ? -12.579 0.547 -3.035 1.00 95.12 93 ILE A N 1
ATOM 762 C CA . ILE A 1 93 ? -13.376 0.697 -1.808 1.00 95.12 93 ILE A CA 1
ATOM 763 C C . ILE A 1 93 ? -14.130 -0.599 -1.442 1.00 95.12 93 ILE A C 1
ATOM 765 O O . ILE A 1 93 ? -13.995 -1.041 -0.299 1.00 95.12 93 ILE A O 1
ATOM 769 N N . PRO A 1 94 ? -14.853 -1.275 -2.363 1.00 95.69 94 PRO A N 1
ATOM 770 C CA . PRO A 1 94 ? -15.524 -2.544 -2.071 1.00 95.69 94 PRO A CA 1
ATOM 771 C C . PRO A 1 94 ? -14.585 -3.665 -1.607 1.00 95.69 94 PRO A C 1
ATOM 773 O O . PRO A 1 94 ? -15.000 -4.542 -0.849 1.00 95.69 94 PRO A O 1
ATOM 776 N N . VAL A 1 95 ? -13.317 -3.651 -2.038 1.00 96.00 95 VAL A N 1
ATOM 777 C CA . VAL A 1 95 ? -12.318 -4.634 -1.596 1.00 96.00 95 VAL A CA 1
ATOM 778 C C . VAL A 1 95 ? -12.040 -4.444 -0.108 1.00 96.00 95 VAL A C 1
ATOM 780 O O . VAL A 1 95 ? -12.154 -5.389 0.666 1.00 96.00 95 VAL A O 1
ATOM 783 N N . TYR A 1 96 ? -11.752 -3.216 0.319 1.00 95.12 96 TYR A N 1
ATOM 784 C CA . TYR A 1 96 ? -11.522 -2.911 1.734 1.00 95.12 96 TYR A CA 1
ATOM 785 C C . TYR A 1 96 ? -12.784 -3.118 2.571 1.00 95.12 96 TYR A C 1
ATOM 787 O O . TYR A 1 96 ? -12.708 -3.671 3.667 1.00 95.12 96 TYR A O 1
ATOM 795 N N . ASP A 1 97 ? -13.944 -2.742 2.032 1.00 95.44 97 ASP A N 1
ATOM 796 C CA . ASP A 1 97 ? -15.238 -2.913 2.688 1.00 95.44 97 ASP A CA 1
ATOM 797 C C . ASP A 1 97 ? -15.523 -4.382 3.031 1.00 95.44 97 ASP A C 1
ATOM 799 O O . ASP A 1 97 ? -16.032 -4.685 4.110 1.00 95.44 97 ASP A O 1
ATOM 803 N N . LYS A 1 98 ? -15.124 -5.305 2.150 1.00 96.75 98 LYS A N 1
ATOM 804 C CA . LYS A 1 98 ? -15.250 -6.749 2.368 1.00 96.75 98 LYS A CA 1
ATOM 805 C C . LYS A 1 98 ? -14.310 -7.288 3.452 1.00 96.75 98 LYS A C 1
ATOM 807 O O . LYS A 1 98 ? -14.642 -8.285 4.090 1.00 96.75 98 LYS A O 1
ATOM 812 N N . HIS A 1 99 ? -13.131 -6.691 3.614 1.00 97.19 99 HIS A N 1
ATOM 813 C CA . HIS A 1 99 ? -12.062 -7.241 4.453 1.00 97.19 99 HIS A CA 1
ATOM 814 C C . HIS A 1 99 ? -11.988 -6.641 5.856 1.00 97.19 99 HIS A C 1
ATOM 816 O O . HIS A 1 99 ? -11.491 -7.314 6.755 1.00 97.19 99 HIS A O 1
ATOM 822 N N . TYR A 1 100 ? -12.497 -5.427 6.048 1.00 96.75 100 TYR A N 1
ATOM 823 C CA . TYR A 1 100 ? -12.466 -4.735 7.331 1.00 96.75 100 TYR A CA 1
ATOM 824 C C . TYR A 1 100 ? -13.867 -4.329 7.761 1.00 96.75 100 TYR A C 1
ATOM 826 O O . TYR A 1 100 ? -14.691 -3.913 6.947 1.00 96.75 100 TYR A O 1
ATOM 834 N N . THR A 1 101 ? -14.142 -4.398 9.054 1.00 96.81 101 THR A N 1
ATOM 835 C CA . THR A 1 101 ? -15.302 -3.755 9.674 1.00 96.81 101 THR A CA 1
ATOM 836 C C . THR A 1 101 ? -15.120 -2.235 9.703 1.00 96.81 101 THR A C 1
ATOM 838 O O . THR A 1 101 ? -14.024 -1.714 9.503 1.00 96.81 101 THR A O 1
ATOM 841 N N . HIS A 1 102 ? -16.201 -1.481 9.935 1.00 97.06 102 HIS A N 1
ATOM 842 C CA . HIS A 1 102 ? -16.085 -0.019 10.024 1.00 97.06 102 HIS A CA 1
ATOM 843 C C . HIS A 1 102 ? -15.195 0.413 11.194 1.00 97.06 102 HIS A C 1
ATOM 845 O O . HIS A 1 102 ? -14.420 1.353 11.055 1.00 97.06 102 HIS A O 1
ATOM 851 N N . ASP A 1 103 ? -15.274 -0.279 12.328 1.00 97.56 103 ASP A N 1
ATOM 852 C CA . ASP A 1 103 ? -14.491 0.084 13.507 1.00 97.56 103 ASP A CA 1
ATOM 853 C C . ASP A 1 103 ? -12.995 -0.190 13.302 1.00 97.56 103 ASP A C 1
ATOM 855 O O . ASP A 1 103 ? -12.184 0.676 13.617 1.00 97.56 103 ASP A O 1
ATOM 859 N N . GLU A 1 104 ? -12.624 -1.284 12.630 1.00 98.06 104 GLU A N 1
ATOM 860 C CA . GLU A 1 104 ? -11.231 -1.526 12.220 1.00 98.06 104 GLU A CA 1
ATOM 861 C C . GLU A 1 104 ? -10.719 -0.448 11.253 1.00 98.06 104 GLU A C 1
ATOM 863 O O . GLU A 1 104 ? -9.589 0.016 11.387 1.00 98.06 104 GLU A O 1
ATOM 868 N N . ILE A 1 105 ? -11.546 0.020 10.307 1.00 98.12 105 ILE A N 1
ATOM 869 C CA . ILE A 1 105 ? -11.173 1.146 9.433 1.00 98.12 105 ILE A CA 1
ATOM 870 C C . ILE A 1 105 ? -10.918 2.420 10.255 1.00 98.12 105 ILE A C 1
ATOM 872 O O . ILE A 1 105 ? -9.946 3.132 9.990 1.00 98.12 105 ILE A O 1
ATOM 876 N N . LYS A 1 106 ? -11.738 2.710 11.273 1.00 97.94 106 LYS A N 1
ATOM 877 C CA . LYS A 1 106 ? -11.523 3.867 12.164 1.00 97.94 106 LYS A CA 1
ATOM 878 C C . LYS A 1 106 ? -10.241 3.727 12.981 1.00 97.94 106 LYS A C 1
ATOM 880 O O . LYS A 1 106 ? -9.522 4.712 13.148 1.00 97.94 106 LYS A O 1
ATOM 885 N N . GLU A 1 107 ? -9.936 2.529 13.469 1.00 98.31 107 GLU A N 1
ATOM 886 C CA . GLU A 1 107 ? -8.690 2.248 14.189 1.00 98.31 107 GLU A CA 1
ATOM 887 C C . GLU A 1 107 ? -7.465 2.410 13.283 1.00 98.31 107 GLU A C 1
ATOM 889 O O . GLU A 1 107 ? -6.496 3.068 13.671 1.00 98.31 107 GLU A O 1
ATOM 894 N N . LEU A 1 108 ? -7.524 1.907 12.046 1.00 97.69 108 LEU A N 1
ATOM 895 C CA . LEU A 1 108 ? -6.476 2.110 11.044 1.00 97.69 108 LEU A CA 1
ATOM 896 C C . LEU A 1 108 ? -6.286 3.598 10.739 1.00 97.69 108 LEU A C 1
ATOM 898 O O . LEU A 1 108 ? -5.156 4.086 10.732 1.00 97.69 108 LEU A O 1
ATOM 902 N N . LEU A 1 109 ? -7.375 4.346 10.551 1.00 97.69 109 LEU A N 1
ATOM 903 C CA . LEU A 1 109 ? -7.321 5.797 10.379 1.00 97.69 109 LEU A CA 1
ATOM 904 C C . LEU A 1 109 ? -6.654 6.489 11.571 1.00 97.69 109 LEU A C 1
ATOM 906 O O . LEU A 1 109 ? -5.805 7.358 11.372 1.00 97.69 109 LEU A O 1
ATOM 910 N N . ALA A 1 110 ? -7.015 6.120 12.800 1.00 98.00 110 ALA A N 1
ATOM 911 C CA . ALA A 1 110 ? -6.415 6.683 14.006 1.00 98.00 110 ALA A CA 1
ATOM 912 C C . ALA A 1 110 ? -4.911 6.378 14.079 1.00 98.00 110 ALA A C 1
ATOM 914 O O . ALA A 1 110 ? -4.107 7.277 14.344 1.00 98.00 110 ALA A O 1
ATOM 915 N N . PHE A 1 111 ? -4.517 5.141 13.772 1.00 97.81 111 PHE A N 1
ATOM 916 C CA . PHE A 1 111 ? -3.117 4.738 13.730 1.00 97.81 111 PHE A CA 1
ATOM 917 C C . PHE A 1 111 ? -2.337 5.523 12.675 1.00 97.81 111 PHE A C 1
ATOM 919 O O . PHE A 1 111 ? -1.341 6.164 13.012 1.00 97.81 111 PHE A O 1
ATOM 926 N N . TYR A 1 112 ? -2.794 5.542 11.422 1.00 96.38 112 TYR A N 1
ATOM 927 C CA . TYR A 1 112 ? -2.085 6.224 10.340 1.00 96.38 112 TYR A CA 1
ATOM 928 C C . TYR A 1 112 ? -2.081 7.748 10.488 1.00 96.38 112 TYR A C 1
ATOM 930 O O . TYR A 1 112 ? -1.164 8.384 9.980 1.00 96.38 11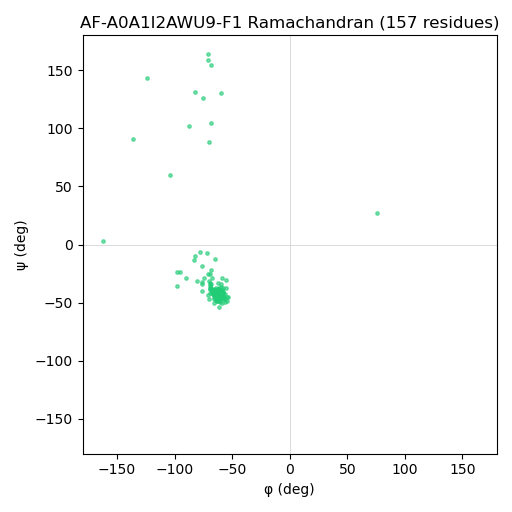2 TYR A O 1
ATOM 938 N N . LYS A 1 113 ? -3.015 8.351 11.235 1.00 95.88 113 LYS A N 1
ATOM 939 C CA . LYS A 1 113 ? -2.960 9.777 11.621 1.00 95.88 113 LYS A CA 1
ATOM 940 C C . LYS A 1 113 ? -1.952 10.069 12.743 1.00 95.88 113 LYS A C 1
ATOM 942 O O . LYS A 1 113 ? -1.561 11.222 12.915 1.00 95.88 113 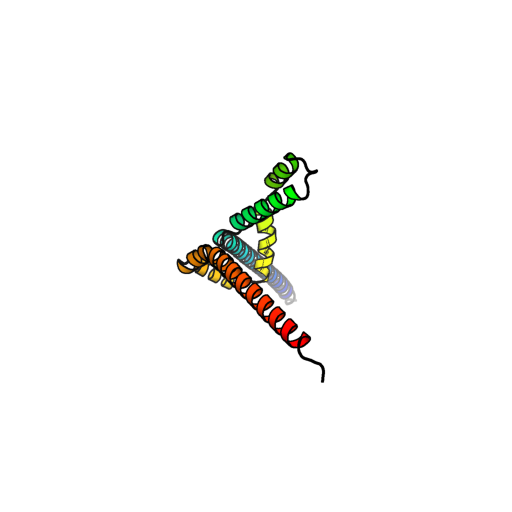LYS A O 1
ATOM 947 N N . SER A 1 114 ? -1.520 9.065 13.507 1.00 97.62 114 SER A N 1
ATOM 948 C CA . SER A 1 114 ? -0.544 9.249 14.590 1.00 97.62 114 SER A CA 1
ATOM 949 C C . SER A 1 114 ? 0.871 9.553 14.060 1.00 97.62 114 SER A C 1
ATOM 951 O O . SER A 1 114 ? 1.202 9.172 12.933 1.00 97.62 114 SER A O 1
ATOM 953 N N . PRO A 1 115 ? 1.763 10.164 14.870 1.00 97.75 115 PRO A N 1
ATOM 954 C CA . PRO A 1 115 ? 3.159 10.379 14.479 1.00 97.75 115 PRO A CA 1
ATOM 955 C C . PRO A 1 115 ? 3.885 9.089 14.077 1.00 97.75 115 PRO A C 1
ATOM 957 O O . PRO A 1 115 ? 4.678 9.091 13.136 1.00 97.75 115 PRO A O 1
ATOM 960 N N . LEU A 1 116 ? 3.592 7.979 14.766 1.00 97.69 116 LEU A N 1
ATOM 961 C CA . LEU A 1 116 ? 4.174 6.680 14.445 1.00 97.69 116 LEU A CA 1
ATOM 962 C C . LEU A 1 116 ? 3.632 6.144 13.118 1.00 97.69 116 LEU A C 1
ATOM 964 O O . LEU A 1 116 ? 4.428 5.759 12.271 1.00 97.69 116 LEU A O 1
ATOM 968 N N . GLY A 1 117 ? 2.316 6.177 12.898 1.00 96.00 117 GLY A N 1
ATOM 969 C CA . GLY A 1 117 ? 1.718 5.713 11.643 1.00 96.00 117 GLY A CA 1
ATOM 970 C C . GLY A 1 117 ? 2.180 6.524 10.429 1.00 96.00 117 GLY A C 1
ATOM 971 O O . GLY A 1 117 ? 2.502 5.952 9.389 1.00 96.00 117 GLY A O 1
ATOM 972 N N . GLN A 1 118 ? 2.330 7.842 10.579 1.00 94.88 118 GLN A N 1
ATOM 973 C CA . GLN A 1 118 ? 2.923 8.702 9.551 1.00 94.88 118 GLN A CA 1
ATOM 974 C C . GLN A 1 118 ? 4.393 8.361 9.278 1.00 94.88 118 GLN A C 1
ATOM 976 O O . GLN A 1 118 ? 4.820 8.360 8.123 1.00 94.88 118 GLN A O 1
ATOM 981 N N . LYS A 1 119 ? 5.179 8.042 10.316 1.00 96.12 119 LYS A N 1
ATOM 982 C CA . LYS A 1 119 ? 6.546 7.536 10.137 1.00 96.12 119 LYS A CA 1
ATOM 983 C C . LYS A 1 119 ? 6.538 6.195 9.403 1.00 96.12 119 LYS A C 1
ATOM 985 O O . LYS A 1 119 ? 7.323 6.019 8.482 1.00 96.12 119 LYS A O 1
ATOM 990 N N . THR A 1 120 ? 5.635 5.282 9.755 1.00 95.38 120 THR A N 1
ATOM 991 C CA . THR A 1 120 ? 5.484 3.985 9.085 1.00 95.38 120 THR A CA 1
ATOM 992 C C . THR A 1 120 ? 5.208 4.153 7.590 1.00 95.38 120 THR A C 1
ATOM 994 O O . THR A 1 120 ? 5.896 3.525 6.793 1.00 95.38 120 THR A O 1
ATOM 997 N N . ILE A 1 121 ? 4.287 5.039 7.190 1.00 91.81 121 ILE A N 1
ATOM 998 C CA . ILE A 1 121 ? 4.005 5.320 5.767 1.00 91.81 121 ILE A CA 1
ATOM 999 C C . ILE A 1 121 ? 5.264 5.798 5.024 1.00 91.81 121 ILE A C 1
ATOM 1001 O O . ILE A 1 121 ? 5.512 5.378 3.898 1.00 91.81 121 ILE A O 1
ATOM 1005 N N . LYS A 1 122 ? 6.073 6.652 5.659 1.00 92.00 122 LYS A N 1
ATOM 1006 C CA . LYS A 1 122 ? 7.279 7.233 5.047 1.00 92.00 122 LYS A CA 1
ATOM 1007 C C . LYS A 1 122 ? 8.458 6.262 4.980 1.00 92.00 122 LYS A C 1
ATOM 1009 O O . LYS A 1 122 ? 9.176 6.254 3.989 1.00 92.00 122 LYS A O 1
ATOM 1014 N N . GLU A 1 123 ? 8.665 5.469 6.027 1.00 95.56 123 GLU A N 1
ATOM 1015 C CA . GLU A 1 123 ? 9.857 4.626 6.182 1.00 95.56 123 GLU A CA 1
ATOM 1016 C C . GLU A 1 123 ? 9.688 3.227 5.583 1.00 95.56 123 GLU A C 1
ATOM 1018 O O . GLU A 1 123 ? 10.674 2.630 5.155 1.00 95.56 123 GLU A O 1
ATOM 1023 N N . LEU A 1 124 ? 8.464 2.682 5.523 1.00 93.19 124 LEU 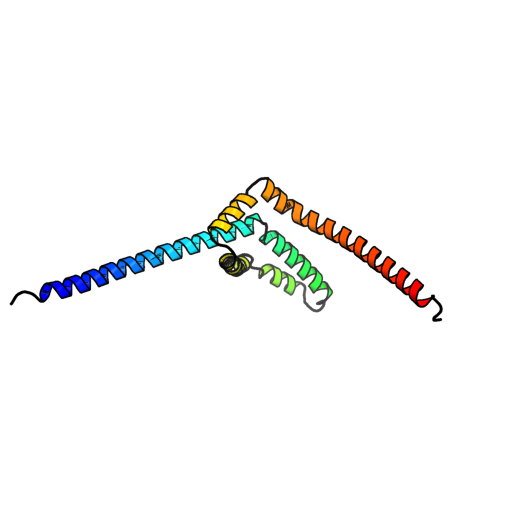A N 1
ATOM 1024 C CA . LEU A 1 124 ? 8.239 1.326 5.006 1.00 93.19 124 LEU A CA 1
ATOM 1025 C C . LEU A 1 124 ? 8.814 1.099 3.596 1.00 93.19 124 LEU A C 1
ATOM 1027 O O . LEU A 1 124 ? 9.474 0.074 3.416 1.00 93.19 124 LEU A O 1
ATOM 1031 N N . PRO A 1 125 ? 8.645 2.006 2.612 1.00 89.31 125 PRO A N 1
ATOM 1032 C CA . PRO A 1 125 ? 9.261 1.833 1.296 1.00 89.31 125 PRO A CA 1
ATOM 1033 C C . PRO A 1 125 ? 10.792 1.714 1.361 1.00 89.31 125 PRO A C 1
ATOM 1035 O O . PRO A 1 125 ? 11.366 0.820 0.737 1.00 89.31 125 PRO A O 1
ATOM 1038 N N . THR A 1 126 ? 11.448 2.555 2.167 1.00 94.06 126 THR A N 1
ATOM 1039 C CA . THR A 1 126 ? 12.904 2.522 2.385 1.00 94.06 126 THR A CA 1
ATOM 1040 C C . THR A 1 126 ? 13.329 1.208 3.036 1.00 94.06 126 THR A C 1
ATOM 1042 O O . THR A 1 126 ? 14.222 0.529 2.533 1.00 94.06 126 THR A O 1
ATOM 1045 N N . ILE A 1 127 ? 12.628 0.783 4.091 1.00 96.44 127 ILE A N 1
ATOM 1046 C CA . ILE A 1 127 ? 12.887 -0.491 4.775 1.00 96.44 127 ILE A CA 1
ATOM 1047 C C . ILE A 1 127 ? 12.752 -1.666 3.799 1.00 96.44 127 ILE A C 1
ATOM 1049 O O . ILE A 1 127 ? 13.590 -2.568 3.802 1.00 96.44 127 ILE A O 1
ATOM 1053 N N . MET A 1 128 ? 11.727 -1.674 2.941 1.00 94.25 128 MET A N 1
ATOM 1054 C CA . MET A 1 128 ? 11.542 -2.718 1.927 1.00 94.25 128 MET A CA 1
ATOM 1055 C C . MET A 1 128 ? 12.676 -2.727 0.895 1.00 94.25 128 MET A C 1
ATOM 1057 O O . MET A 1 128 ? 13.152 -3.803 0.513 1.00 94.25 128 MET A O 1
ATOM 1061 N N . GLN A 1 129 ? 13.136 -1.552 0.462 1.00 92.88 129 GLN A N 1
ATOM 1062 C CA . GLN A 1 129 ? 14.258 -1.417 -0.466 1.00 92.88 129 GLN A CA 1
ATOM 1063 C C . GLN A 1 129 ? 15.560 -1.955 0.144 1.00 92.88 129 GLN A C 1
ATOM 1065 O O . GLN A 1 129 ? 16.251 -2.766 -0.481 1.00 92.88 129 GLN A O 1
ATOM 1070 N N . GLU A 1 130 ? 15.875 -1.555 1.374 1.00 97.06 130 GLU A N 1
ATOM 1071 C CA . GLU A 1 130 ? 17.050 -2.028 2.111 1.00 97.06 130 GLU A CA 1
ATOM 1072 C C . GLU A 1 130 ? 16.980 -3.538 2.368 1.00 97.06 130 GLU A C 1
ATOM 1074 O O . GLU A 1 130 ? 17.936 -4.269 2.092 1.00 97.06 130 GLU A O 1
ATOM 1079 N N . SER A 1 131 ? 15.817 -4.036 2.796 1.00 97.50 131 SER A N 1
ATOM 1080 C CA . SER A 1 131 ? 15.580 -5.467 3.032 1.00 97.50 131 SER A CA 1
ATOM 1081 C C . SER A 1 131 ? 15.778 -6.295 1.762 1.00 97.50 131 SER A C 1
ATOM 1083 O O . SER A 1 131 ? 16.378 -7.371 1.803 1.00 97.50 131 SER A O 1
ATOM 1085 N N . SER A 1 132 ? 15.340 -5.781 0.611 1.00 96.25 132 SER A N 1
ATOM 1086 C CA . SER A 1 132 ? 15.542 -6.437 -0.686 1.00 96.25 132 SER A CA 1
ATOM 1087 C C . SER A 1 132 ? 17.027 -6.531 -1.055 1.00 96.25 132 SER A C 1
ATOM 1089 O O . SER A 1 132 ? 17.476 -7.561 -1.566 1.00 96.25 132 SER A O 1
ATOM 1091 N N . ALA A 1 133 ? 17.819 -5.493 -0.764 1.00 96.44 133 ALA A N 1
ATOM 1092 C CA . ALA A 1 133 ? 19.263 -5.508 -0.994 1.00 96.44 133 ALA A CA 1
ATOM 1093 C C . ALA A 1 133 ? 19.972 -6.548 -0.111 1.00 96.44 133 ALA A C 1
ATOM 1095 O O . ALA A 1 133 ? 20.810 -7.306 -0.610 1.00 96.44 133 ALA A O 1
ATOM 1096 N N . VAL A 1 134 ? 19.593 -6.638 1.168 1.00 98.25 134 VAL A N 1
ATOM 1097 C CA . VAL A 1 134 ? 20.095 -7.669 2.093 1.00 98.25 134 VAL A CA 1
ATOM 1098 C C . VAL A 1 134 ? 19.742 -9.070 1.587 1.00 98.25 134 VAL A C 1
ATOM 1100 O O . VAL A 1 134 ? 20.616 -9.939 1.517 1.00 98.25 134 VAL A O 1
ATOM 1103 N N . GLY A 1 135 ? 18.492 -9.283 1.167 1.00 97.75 135 GLY A N 1
ATOM 1104 C CA . GLY A 1 135 ? 18.027 -10.562 0.625 1.00 97.75 135 GLY A CA 1
ATOM 1105 C C . GLY A 1 135 ? 18.821 -11.017 -0.603 1.00 97.75 135 GLY A C 1
ATOM 1106 O O . GLY A 1 135 ? 19.198 -12.187 -0.693 1.00 97.75 135 GLY A O 1
ATOM 1107 N N . ARG A 1 136 ? 19.156 -10.090 -1.511 1.00 97.38 136 ARG A N 1
ATOM 1108 C CA . ARG A 1 136 ? 19.992 -10.381 -2.687 1.00 97.38 136 ARG A CA 1
ATOM 1109 C C . ARG A 1 136 ? 21.384 -10.879 -2.291 1.00 97.38 136 ARG A C 1
ATOM 1111 O O . ARG A 1 136 ? 21.808 -11.931 -2.765 1.00 97.38 136 ARG A O 1
ATOM 1118 N N . VAL A 1 137 ? 22.063 -10.174 -1.382 1.00 98.00 137 VAL A N 1
ATOM 1119 C CA . VAL A 1 137 ? 23.404 -10.563 -0.903 1.00 98.00 137 VAL A CA 1
ATOM 1120 C C . VAL A 1 137 ? 23.367 -11.936 -0.236 1.00 98.00 137 VAL A C 1
ATOM 1122 O O . VAL A 1 137 ? 24.211 -12.794 -0.513 1.00 98.00 137 VAL A O 1
ATOM 1125 N N . TRP A 1 138 ? 22.375 -12.170 0.623 1.00 98.25 138 TRP A N 1
ATOM 1126 C CA . TRP A 1 138 ? 22.194 -13.461 1.277 1.00 98.25 138 TRP A CA 1
ATOM 1127 C C . TRP A 1 138 ? 21.974 -14.595 0.262 1.00 98.25 138 TRP A C 1
ATOM 1129 O O . TRP A 1 138 ? 22.609 -15.649 0.376 1.00 98.25 138 TRP A O 1
ATOM 1139 N N . GLY A 1 139 ? 21.145 -14.371 -0.763 1.00 98.00 139 GLY A N 1
ATOM 1140 C CA . GLY A 1 139 ? 20.875 -15.340 -1.830 1.00 98.00 139 GLY A CA 1
ATOM 1141 C C . GLY A 1 139 ? 22.118 -15.694 -2.653 1.00 98.00 139 GLY A C 1
ATOM 1142 O O . GLY A 1 139 ? 22.395 -16.871 -2.886 1.00 98.00 139 GLY A O 1
ATOM 1143 N N . GLU A 1 140 ? 22.930 -14.703 -3.023 1.00 97.75 140 GLU A N 1
ATOM 1144 C CA . GLU A 1 140 ? 24.205 -14.921 -3.724 1.00 97.75 140 GLU A CA 1
ATOM 1145 C C . GLU A 1 140 ? 25.194 -15.744 -2.887 1.00 97.75 140 GLU A C 1
ATOM 1147 O O . GLU A 1 140 ? 25.883 -16.634 -3.394 1.00 97.75 140 GLU A O 1
ATOM 1152 N N . GLN A 1 141 ? 25.287 -15.460 -1.586 1.00 97.88 141 GLN A N 1
ATOM 1153 C CA . GLN A 1 141 ? 26.128 -16.237 -0.675 1.00 97.88 141 GLN A CA 1
ATOM 1154 C C . GLN A 1 141 ? 25.620 -17.673 -0.521 1.00 97.88 141 GLN A C 1
ATOM 1156 O O . GLN A 1 141 ? 26.422 -18.608 -0.498 1.00 97.88 141 GLN A O 1
ATOM 1161 N N . LEU A 1 142 ? 24.302 -17.864 -0.432 1.00 98.06 142 LEU A N 1
ATOM 1162 C CA . LEU A 1 142 ? 23.693 -19.189 -0.380 1.00 98.06 142 LEU A CA 1
ATOM 1163 C C . LEU A 1 142 ? 24.020 -20.001 -1.640 1.00 98.06 142 LEU A C 1
ATOM 1165 O O . LEU A 1 142 ? 24.470 -21.141 -1.518 1.00 98.06 142 LEU A O 1
ATOM 1169 N N . GLY A 1 143 ? 23.867 -19.401 -2.823 1.00 97.38 143 GLY A N 1
ATOM 1170 C CA . GLY A 1 143 ? 24.209 -20.030 -4.100 1.00 97.38 143 GLY A CA 1
ATOM 1171 C C . GLY A 1 143 ? 25.682 -20.438 -4.183 1.00 97.38 143 GLY A C 1
ATOM 1172 O O . GLY A 1 143 ? 25.984 -21.566 -4.572 1.00 97.38 143 GLY A O 1
ATOM 1173 N N . ARG A 1 144 ? 26.601 -19.570 -3.734 1.00 97.38 144 ARG A N 1
ATOM 1174 C CA . ARG A 1 144 ? 28.040 -19.889 -3.663 1.00 97.38 144 ARG A CA 1
ATOM 1175 C C . ARG A 1 144 ? 28.323 -21.099 -2.778 1.00 97.38 144 ARG A C 1
ATOM 1177 O O . ARG A 1 144 ? 28.945 -22.051 -3.243 1.00 97.38 144 ARG A O 1
ATOM 1184 N N . ARG A 1 145 ? 27.794 -21.116 -1.549 1.00 97.00 145 ARG A N 1
ATOM 1185 C CA . ARG A 1 145 ? 27.970 -22.253 -0.626 1.00 97.00 145 ARG A CA 1
ATOM 1186 C C . ARG A 1 145 ? 27.403 -23.554 -1.197 1.00 97.00 145 ARG A C 1
ATOM 1188 O O . ARG A 1 145 ? 28.002 -24.613 -1.023 1.00 97.00 145 ARG A O 1
ATOM 1195 N N . ALA A 1 146 ? 26.253 -23.492 -1.869 1.00 97.06 146 ALA A N 1
ATOM 1196 C CA . ALA A 1 146 ? 25.653 -24.659 -2.512 1.00 97.06 146 ALA A CA 1
ATOM 1197 C C . ALA A 1 146 ? 26.535 -25.191 -3.656 1.00 97.06 146 ALA A C 1
ATOM 1199 O O . ALA A 1 146 ? 26.794 -26.393 -3.725 1.00 97.06 146 ALA A O 1
ATOM 1200 N N . ALA A 1 147 ? 27.054 -24.303 -4.509 1.00 95.44 147 ALA A N 1
ATOM 1201 C CA . ALA A 1 147 ? 27.946 -24.669 -5.607 1.00 95.44 147 ALA A CA 1
ATOM 1202 C C . ALA A 1 147 ? 29.276 -25.267 -5.113 1.00 95.44 147 ALA A C 1
ATOM 1204 O O . ALA A 1 147 ? 29.761 -26.245 -5.681 1.00 95.44 147 ALA A O 1
ATOM 1205 N N . GLU A 1 148 ? 29.855 -24.717 -4.044 1.00 95.88 148 GLU A N 1
ATOM 1206 C CA . GLU A 1 148 ? 31.070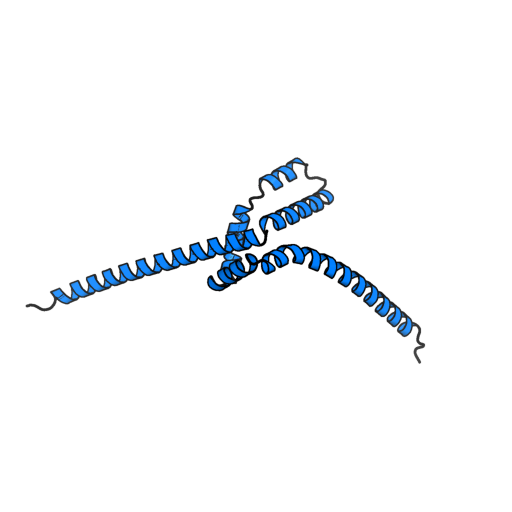 -25.250 -3.413 1.00 95.88 148 GLU A CA 1
ATOM 1207 C C . GLU A 1 148 ? 30.857 -26.669 -2.880 1.00 95.88 148 GLU A C 1
ATOM 1209 O O . GLU A 1 148 ? 31.655 -27.560 -3.176 1.00 95.88 148 GLU A O 1
ATOM 1214 N N . LYS A 1 149 ? 29.751 -26.910 -2.165 1.00 94.12 149 LYS A N 1
ATOM 1215 C CA . LYS A 1 149 ? 29.408 -28.251 -1.669 1.00 94.12 149 LYS A CA 1
ATOM 1216 C C . LYS A 1 149 ? 29.197 -29.249 -2.805 1.00 94.12 149 LYS A C 1
ATOM 1218 O O . LYS A 1 149 ? 29.732 -30.350 -2.741 1.00 94.12 149 LYS A O 1
ATOM 1223 N N . MET A 1 150 ? 28.491 -28.856 -3.867 1.00 93.00 150 MET A N 1
ATOM 1224 C CA . MET A 1 150 ? 28.291 -29.708 -5.046 1.00 93.00 150 MET A CA 1
ATOM 1225 C C . MET A 1 150 ? 29.616 -30.132 -5.688 1.00 93.00 150 MET A C 1
ATOM 1227 O O . MET A 1 150 ? 29.789 -31.306 -6.017 1.00 93.00 150 MET A O 1
ATOM 1231 N N . LYS A 1 151 ? 30.574 -29.204 -5.817 1.00 90.56 151 LYS A N 1
ATOM 1232 C CA . LYS A 1 151 ? 31.920 -29.517 -6.320 1.00 90.56 151 LYS A CA 1
ATOM 1233 C C . LYS A 1 151 ? 32.650 -30.500 -5.405 1.00 90.56 151 LYS A C 1
ATOM 1235 O O . LYS A 1 151 ? 33.253 -31.441 -5.899 1.00 90.56 151 LYS A O 1
ATOM 1240 N N . GLN A 1 152 ? 32.578 -30.324 -4.086 1.00 87.69 152 GLN A N 1
ATOM 1241 C CA . GLN A 1 152 ? 33.217 -31.239 -3.131 1.00 87.69 152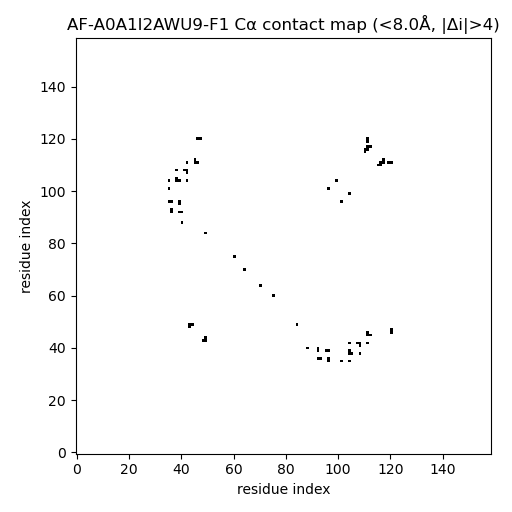 GLN A CA 1
ATOM 1242 C C . GLN A 1 152 ? 32.623 -32.653 -3.195 1.00 87.69 152 GLN A C 1
ATOM 1244 O O . GLN A 1 152 ? 33.367 -33.629 -3.161 1.00 87.69 152 GLN A O 1
ATOM 1249 N N . THR A 1 153 ? 31.301 -32.773 -3.340 1.00 81.75 153 THR A N 1
ATOM 1250 C CA . THR A 1 153 ? 30.626 -34.074 -3.460 1.00 81.75 153 THR A CA 1
ATOM 1251 C C . THR A 1 153 ? 30.928 -34.776 -4.788 1.00 81.75 153 THR A C 1
ATOM 1253 O O . THR A 1 153 ? 31.050 -35.995 -4.802 1.00 81.75 153 THR A O 1
ATOM 1256 N N . GLN A 1 154 ? 31.079 -34.042 -5.897 1.00 71.00 154 GLN A N 1
ATOM 1257 C CA . GLN A 1 154 ? 31.445 -34.631 -7.197 1.00 71.00 154 GLN A CA 1
ATOM 1258 C C . GLN A 1 154 ? 32.920 -35.048 -7.293 1.00 71.00 154 GLN A C 1
ATOM 1260 O O . GLN A 1 154 ? 33.231 -35.985 -8.023 1.00 71.00 154 GLN A O 1
ATOM 1265 N N . SER A 1 155 ? 33.816 -34.379 -6.565 1.00 64.25 155 SER A N 1
ATOM 1266 C CA . SER A 1 155 ? 35.254 -34.687 -6.551 1.00 64.25 155 SER A CA 1
ATOM 1267 C C . SER A 1 155 ? 35.640 -35.831 -5.606 1.00 64.25 155 SER A C 1
ATOM 1269 O O . SER A 1 155 ? 36.791 -36.263 -5.620 1.00 64.25 155 SER A O 1
ATOM 1271 N N . ALA A 1 156 ? 34.723 -36.308 -4.759 1.00 56.41 156 ALA A N 1
ATOM 1272 C CA . ALA A 1 156 ? 34.987 -37.438 -3.876 1.00 56.41 156 ALA A CA 1
ATOM 1273 C C . ALA A 1 156 ? 34.954 -38.752 -4.687 1.00 56.41 156 ALA A C 1
ATOM 1275 O O . ALA A 1 156 ? 33.960 -39.003 -5.377 1.00 56.41 156 ALA A O 1
ATOM 1276 N N . PRO A 1 157 ? 36.007 -39.594 -4.642 1.00 52.91 157 PRO A N 1
ATOM 1277 C CA . PRO A 1 157 ? 36.011 -40.859 -5.365 1.00 52.91 157 PRO A CA 1
ATOM 1278 C C . PRO A 1 157 ? 34.851 -41.733 -4.879 1.00 52.91 157 PRO A C 1
ATOM 1280 O O . PRO A 1 157 ? 34.649 -41.909 -3.677 1.00 52.91 157 PRO A O 1
ATOM 1283 N N . LYS A 1 158 ? 34.069 -42.266 -5.824 1.00 58.75 158 LYS A N 1
ATOM 1284 C CA . LYS A 1 158 ? 33.108 -43.331 -5.530 1.00 58.75 158 LYS A CA 1
ATOM 1285 C C . LYS A 1 158 ? 33.920 -44.581 -5.183 1.00 58.75 158 LYS A C 1
ATOM 1287 O O . LYS A 1 158 ? 34.526 -45.156 -6.083 1.00 58.75 158 LYS A O 1
ATOM 1292 N N . ASN A 1 159 ? 33.979 -44.919 -3.895 1.00 52.53 159 ASN A N 1
ATOM 1293 C CA . ASN A 1 159 ? 34.461 -46.220 -3.422 1.00 52.53 159 ASN A CA 1
ATOM 1294 C C . ASN A 1 159 ? 33.557 -47.348 -3.922 1.00 52.53 159 ASN A C 1
ATOM 1296 O O . ASN A 1 159 ? 32.327 -47.111 -4.005 1.00 52.53 159 ASN A O 1
#

Radius of gyration: 30.34 Å; Cα contacts (8 Å, |Δi|>4): 40; chains: 1; bounding box: 110×58×50 Å

Secondary structure (DSSP, 8-state):
--SSHHHHHHHHHHHHHHHHHHHHHHHHHHHHHHHHHHHHHHHHHHTTHHHHHHHHHHHHHHHHHHH-TTS-HHHHHHHHHT--HHHHHHHHHHHHHHHS-HHHHHHHHHHHHSHHHHHHHHHHHHHHHHHHHHHHHHHHHHHHHHHHHHHHHHHS---

InterPro domains:
  IPR018637 Domain of unknown function DUF2059 [PF09832] (87-143)